Protein AF-V4AXX2-F1 (afdb_monomer_lite)

InterPro domains:
  IPR027901 Cilia and flagella associated protein 90 [PF15074] (4-86)
  IPR027901 Cilia and flagella associated protein 90 [PTHR34444] (4-87)

Radius of gyration: 24.89 Å; chains: 1; bounding box: 43×41×72 Å

Structure (mmCIF, N/CA/C/O backbone):
data_AF-V4AXX2-F1
#
_entry.id   AF-V4AXX2-F1
#
loop_
_atom_site.group_PDB
_atom_site.id
_atom_site.type_symbol
_atom_site.label_atom_id
_atom_site.label_alt_id
_atom_site.label_comp_id
_atom_site.label_asym_id
_atom_site.label_entity_id
_atom_site.label_seq_id
_atom_site.pdbx_PDB_ins_code
_atom_site.Cartn_x
_atom_site.Cartn_y
_atom_site.Cartn_z
_atom_site.occupancy
_atom_site.B_iso_or_equiv
_atom_site.auth_seq_id
_atom_site.auth_comp_id
_atom_site.auth_asym_id
_atom_site.auth_atom_id
_atom_site.pdbx_PDB_model_num
ATOM 1 N N . ARG A 1 1 ? -19.903 16.453 15.018 1.00 34.12 1 ARG A N 1
ATOM 2 C CA . ARG A 1 1 ? -18.816 16.669 16.005 1.00 34.12 1 ARG A CA 1
ATOM 3 C C . ARG A 1 1 ? -17.561 16.941 15.188 1.00 34.12 1 ARG A C 1
ATOM 5 O O . ARG A 1 1 ? -17.169 16.062 14.437 1.00 34.12 1 ARG A O 1
ATOM 12 N N . LEU A 1 2 ? -17.054 18.173 15.189 1.00 36.03 2 LEU A N 1
ATOM 13 C CA . LEU A 1 2 ? -15.898 18.557 14.374 1.00 36.03 2 LEU A CA 1
ATOM 14 C C . LEU A 1 2 ? -14.640 17.945 15.004 1.00 36.03 2 LEU A C 1
ATOM 16 O O . LEU A 1 2 ? -14.393 18.162 16.188 1.00 36.03 2 LEU A O 1
ATOM 20 N N . PHE A 1 3 ? -13.886 17.151 14.244 1.00 50.25 3 PHE A N 1
ATOM 21 C CA . PHE A 1 3 ? -12.569 16.681 14.664 1.00 50.25 3 PHE A CA 1
ATOM 22 C C . PHE A 1 3 ? -11.615 17.870 14.592 1.00 50.25 3 PHE A C 1
ATOM 24 O O . PHE A 1 3 ? -11.208 18.297 13.515 1.00 50.25 3 PHE A O 1
ATOM 31 N N . GLN A 1 4 ? -11.321 18.459 15.744 1.00 49.34 4 GLN A N 1
ATOM 32 C CA . GLN A 1 4 ? -10.340 19.523 15.846 1.00 49.34 4 GLN A CA 1
ATOM 33 C C . GLN A 1 4 ? -8.958 18.879 15.736 1.00 49.34 4 GLN A C 1
ATOM 35 O O . GLN A 1 4 ? -8.452 18.316 16.701 1.00 49.34 4 GLN A O 1
ATOM 40 N N . THR A 1 5 ? -8.368 18.900 14.540 1.00 55.69 5 THR A N 1
ATOM 41 C CA . THR A 1 5 ? -6.971 18.503 14.349 1.00 55.69 5 THR A CA 1
ATOM 42 C C . THR A 1 5 ? -6.104 19.557 15.025 1.00 55.69 5 THR A C 1
ATOM 44 O O . THR A 1 5 ? -5.865 20.632 14.467 1.00 55.69 5 THR A O 1
ATOM 47 N N . THR A 1 6 ? -5.681 19.294 16.258 1.00 61.81 6 THR A N 1
ATOM 48 C CA . THR A 1 6 ? -4.630 20.074 16.903 1.00 61.81 6 THR A CA 1
ATOM 49 C C . THR A 1 6 ? -3.402 19.998 16.000 1.00 61.81 6 THR A C 1
ATOM 51 O O . THR A 1 6 ? -2.960 18.916 15.614 1.00 61.81 6 THR A O 1
ATOM 54 N N . ARG A 1 7 ? -2.888 21.152 15.562 1.00 61.12 7 ARG A N 1
ATOM 55 C CA . ARG A 1 7 ? -1.637 21.194 14.801 1.00 61.12 7 ARG A CA 1
ATOM 56 C C . ARG A 1 7 ? -0.520 20.763 15.745 1.00 61.12 7 ARG A C 1
ATOM 58 O O . ARG A 1 7 ? -0.018 21.588 16.499 1.00 61.12 7 ARG A O 1
ATOM 65 N N . GLN A 1 8 ? -0.190 19.476 15.733 1.00 70.00 8 GLN A N 1
ATOM 66 C CA . GLN A 1 8 ? 0.938 18.936 16.483 1.00 70.00 8 GLN A CA 1
ATOM 67 C C . GLN A 1 8 ? 2.206 19.653 16.031 1.00 70.00 8 GLN A C 1
ATOM 69 O O . GLN A 1 8 ? 2.470 19.765 14.826 1.00 70.00 8 GLN A O 1
ATOM 74 N N . SER A 1 9 ? 2.963 20.181 16.990 1.00 80.19 9 SER A N 1
ATOM 75 C CA . SER A 1 9 ? 4.252 20.774 16.677 1.00 80.19 9 SER A CA 1
ATOM 76 C C . SER A 1 9 ? 5.208 19.678 16.189 1.00 80.19 9 SER A C 1
ATOM 78 O O . SER A 1 9 ? 5.038 18.494 16.488 1.00 80.19 9 SER A O 1
ATOM 80 N N . ILE A 1 10 ? 6.228 20.059 15.413 1.00 79.50 10 ILE A N 1
ATOM 81 C CA . ILE A 1 10 ? 7.272 19.111 14.982 1.00 79.50 10 ILE A CA 1
ATOM 82 C C . ILE A 1 10 ? 7.946 18.481 16.208 1.00 79.50 10 ILE A C 1
ATOM 84 O O . ILE A 1 10 ? 8.313 17.313 16.173 1.00 79.50 10 ILE A O 1
ATOM 88 N N . TYR A 1 11 ? 8.060 19.252 17.292 1.00 83.56 11 TYR A N 1
ATOM 89 C CA . TYR A 1 11 ? 8.609 18.794 18.556 1.00 83.56 11 TYR A CA 1
ATOM 90 C C . TYR A 1 11 ? 7.773 17.658 19.152 1.00 83.56 11 TYR A C 1
ATOM 92 O O . TYR A 1 11 ? 8.306 16.575 19.375 1.00 83.56 11 TYR A O 1
ATOM 100 N N . ASP A 1 12 ? 6.463 17.860 19.312 1.00 81.44 12 ASP A N 1
ATOM 101 C CA . ASP A 1 12 ? 5.576 16.832 19.874 1.00 81.44 12 ASP A CA 1
ATOM 102 C C . ASP A 1 12 ? 5.642 15.547 19.043 1.00 81.44 12 ASP A C 1
ATOM 104 O O . ASP A 1 12 ? 5.786 14.465 19.588 1.00 81.44 12 ASP A O 1
ATOM 108 N N . ARG A 1 13 ? 5.687 15.645 17.708 1.00 72.81 13 ARG A N 1
ATOM 109 C CA . ARG A 1 13 ? 5.813 14.459 16.844 1.00 72.81 13 ARG A CA 1
ATOM 110 C C . ARG A 1 13 ? 7.094 13.649 17.085 1.00 72.81 13 ARG A C 1
ATOM 112 O O . ARG A 1 13 ? 7.080 12.437 16.918 1.00 72.81 13 ARG A O 1
ATOM 119 N N . ILE A 1 14 ? 8.205 14.310 17.402 1.00 76.31 14 ILE A N 1
ATOM 120 C CA . ILE A 1 14 ? 9.500 13.642 17.596 1.00 76.31 14 ILE A CA 1
ATOM 121 C C . ILE A 1 14 ? 9.598 13.030 18.998 1.00 76.31 14 ILE A C 1
ATOM 123 O O . ILE A 1 14 ? 10.252 12.005 19.170 1.00 76.31 14 ILE A O 1
ATOM 127 N N . PHE A 1 15 ? 8.977 13.658 19.999 1.00 78.31 15 PHE A N 1
ATOM 128 C CA . PHE A 1 15 ? 9.174 13.308 21.408 1.00 78.31 15 PHE A CA 1
ATOM 129 C C . PHE A 1 15 ? 7.982 12.600 22.069 1.00 78.31 15 PHE A C 1
ATOM 131 O O . PHE A 1 15 ? 8.163 12.032 23.146 1.00 78.31 15 PHE A O 1
ATOM 138 N N . ASP A 1 16 ? 6.810 12.591 21.431 1.00 74.25 16 ASP A N 1
ATOM 139 C CA . ASP A 1 16 ? 5.582 11.929 21.901 1.00 74.25 16 ASP A CA 1
ATOM 140 C C . ASP A 1 16 ? 5.415 10.509 21.324 1.00 74.25 16 ASP A C 1
ATOM 142 O O . ASP A 1 16 ? 4.324 9.949 21.303 1.00 74.25 16 ASP A O 1
ATOM 146 N N . SER A 1 17 ? 6.501 9.907 20.825 1.00 69.44 17 SER A N 1
ATOM 147 C CA . SER A 1 17 ? 6.497 8.509 20.385 1.00 69.44 17 SER A CA 1
ATOM 148 C C . SER A 1 17 ? 6.380 7.568 21.588 1.00 69.44 17 SER A C 1
ATOM 150 O O . SER A 1 17 ? 7.151 7.692 22.552 1.00 69.44 17 SER A O 1
ATOM 152 N N . ASP A 1 18 ? 5.483 6.585 21.507 1.00 68.75 18 ASP A N 1
ATOM 153 C CA . ASP A 1 18 ? 5.300 5.579 22.553 1.00 68.75 18 ASP A CA 1
ATOM 154 C C . ASP A 1 18 ? 6.599 4.793 22.795 1.00 68.75 18 ASP A C 1
ATOM 156 O O . ASP A 1 18 ? 7.125 4.098 21.930 1.00 68.75 18 ASP A O 1
ATOM 160 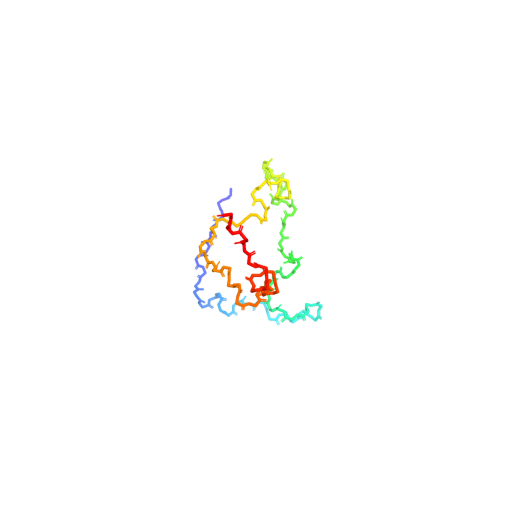N N . LYS A 1 19 ? 7.127 4.874 24.022 1.00 61.25 19 LYS A N 1
ATOM 161 C CA . LYS A 1 19 ? 8.424 4.284 24.419 1.00 61.25 19 LYS A CA 1
ATOM 162 C C . LYS A 1 19 ? 8.360 2.774 24.703 1.00 61.25 19 LYS A C 1
ATOM 164 O O . LYS A 1 19 ? 9.265 2.220 25.327 1.00 61.25 19 LYS A O 1
ATOM 169 N N . GLY A 1 20 ? 7.267 2.111 24.329 1.00 65.00 20 GLY A N 1
ATOM 170 C CA . GLY A 1 20 ? 7.001 0.713 24.661 1.00 65.00 20 GLY A CA 1
ATOM 171 C C . GLY A 1 20 ? 7.648 -0.252 23.671 1.00 65.00 20 GLY A C 1
ATOM 172 O O . GLY A 1 20 ? 7.208 -0.362 22.532 1.00 65.00 20 GLY A O 1
ATOM 173 N N . PHE A 1 21 ? 8.659 -1.007 24.106 1.00 65.31 21 PHE A N 1
ATOM 174 C CA . PHE A 1 21 ? 9.240 -2.080 23.295 1.00 65.31 21 PHE A CA 1
ATOM 175 C C . PHE A 1 21 ? 8.258 -3.253 23.151 1.00 65.31 21 PHE A C 1
ATOM 177 O O . PHE A 1 21 ? 7.856 -3.862 24.145 1.00 65.31 21 PHE A O 1
ATOM 184 N N . ASN A 1 22 ? 7.905 -3.613 21.913 1.00 70.38 22 ASN A N 1
ATOM 185 C CA . ASN A 1 22 ? 7.088 -4.789 21.625 1.00 70.38 22 ASN A CA 1
ATOM 186 C C . ASN A 1 22 ? 7.954 -5.943 21.101 1.00 70.38 22 ASN A C 1
ATOM 188 O O . ASN A 1 22 ? 8.233 -6.043 19.909 1.00 70.38 22 ASN A O 1
ATOM 192 N N . GLN A 1 23 ? 8.313 -6.862 21.999 1.00 71.62 23 GLN A N 1
ATOM 193 C CA . GLN A 1 23 ? 9.146 -8.037 21.707 1.00 71.62 23 GLN A CA 1
ATOM 194 C C . GLN A 1 23 ? 8.552 -9.025 20.683 1.00 71.62 23 GLN A C 1
ATOM 196 O O . GLN A 1 23 ? 9.246 -9.931 20.230 1.00 71.62 23 GLN A O 1
ATOM 201 N N . ILE A 1 24 ? 7.264 -8.896 20.342 1.00 71.44 24 ILE A N 1
ATOM 202 C CA . ILE A 1 24 ? 6.582 -9.752 19.357 1.00 71.44 24 ILE A CA 1
ATOM 203 C C . ILE A 1 24 ? 6.827 -9.236 17.925 1.00 71.44 24 ILE A C 1
ATOM 205 O O . ILE A 1 24 ? 6.662 -9.982 16.952 1.00 71.44 24 ILE A O 1
ATOM 209 N N . LEU A 1 25 ? 7.224 -7.967 17.764 1.00 69.00 25 LEU A N 1
ATOM 210 C CA . LEU A 1 25 ? 7.519 -7.393 16.455 1.00 69.00 25 LEU A CA 1
ATOM 211 C C . LEU A 1 25 ? 8.895 -7.849 15.953 1.00 69.00 25 LEU A C 1
ATOM 213 O O . LEU A 1 25 ? 9.894 -7.788 16.660 1.00 69.00 25 LEU A O 1
ATOM 217 N N . HIS A 1 26 ? 8.945 -8.312 14.703 1.00 67.62 26 HIS A N 1
ATOM 218 C CA . HIS A 1 26 ? 10.081 -9.094 14.215 1.00 67.62 26 HIS A CA 1
ATOM 219 C C . HIS A 1 26 ? 11.318 -8.277 13.797 1.00 67.62 26 HIS A C 1
ATOM 221 O O . HIS A 1 26 ? 12.362 -8.900 13.660 1.00 67.62 26 HIS A O 1
ATOM 227 N N . ARG A 1 27 ? 11.260 -6.948 13.587 1.00 58.69 27 ARG A N 1
ATOM 228 C CA . ARG A 1 27 ? 12.464 -6.088 13.395 1.00 58.69 27 ARG A CA 1
ATOM 229 C C . ARG A 1 27 ? 12.216 -4.625 13.025 1.00 58.69 27 ARG A C 1
ATOM 231 O O . ARG A 1 27 ? 13.169 -3.860 13.037 1.00 58.69 27 ARG A O 1
ATOM 238 N N . ASP A 1 28 ? 10.994 -4.253 12.668 1.00 56.38 28 ASP A N 1
ATOM 239 C CA . ASP A 1 28 ? 10.703 -2.896 12.208 1.00 56.38 28 ASP A CA 1
ATOM 240 C C . ASP A 1 28 ? 10.052 -2.086 13.326 1.00 56.38 28 ASP A C 1
ATOM 242 O O . ASP A 1 28 ? 9.001 -2.481 13.810 1.00 56.38 28 ASP A O 1
ATOM 246 N N . ASP A 1 29 ? 10.581 -0.906 13.647 1.00 55.53 29 ASP A N 1
ATOM 247 C CA . ASP A 1 29 ? 9.951 0.081 14.545 1.00 55.53 29 ASP A CA 1
ATOM 248 C C . ASP A 1 29 ? 8.677 0.715 13.939 1.00 55.53 29 ASP A C 1
ATOM 250 O O . ASP A 1 29 ? 8.278 1.827 14.277 1.00 55.53 29 ASP A O 1
ATOM 254 N N . ARG A 1 30 ? 8.023 0.038 12.985 1.00 63.81 30 ARG A N 1
ATOM 255 C CA . ARG A 1 30 ? 6.761 0.511 12.417 1.00 63.81 30 ARG A CA 1
ATOM 256 C C . ARG A 1 30 ? 5.675 0.316 13.462 1.00 63.81 30 ARG A C 1
ATOM 258 O O . ARG A 1 30 ? 5.230 -0.810 13.684 1.00 63.81 30 ARG A O 1
ATOM 265 N N . GLU A 1 31 ? 5.205 1.433 14.006 1.00 66.75 31 GLU A N 1
ATOM 266 C CA . GLU A 1 31 ? 4.106 1.541 14.977 1.00 66.75 31 GLU A CA 1
ATOM 267 C C . GLU A 1 31 ? 2.869 0.693 14.604 1.00 66.75 31 GLU A C 1
ATOM 269 O O . GLU A 1 31 ? 2.154 0.215 15.481 1.00 66.75 31 GLU A O 1
ATOM 274 N N . HIS A 1 32 ? 2.653 0.421 13.310 1.00 73.12 32 HIS A N 1
ATOM 275 C CA . HIS A 1 32 ? 1.504 -0.330 12.789 1.00 73.12 32 HIS A CA 1
ATOM 276 C C . HIS A 1 32 ? 1.850 -1.636 12.057 1.00 73.12 32 HIS A C 1
ATOM 278 O O . HIS A 1 32 ? 1.136 -2.047 11.134 1.00 73.12 32 HIS A O 1
ATOM 284 N N . ALA A 1 33 ? 2.946 -2.318 12.406 1.00 73.81 33 ALA A N 1
ATOM 285 C CA . ALA A 1 33 ? 3.243 -3.610 11.784 1.00 73.81 33 ALA A CA 1
ATOM 286 C C . ALA A 1 33 ? 2.074 -4.600 11.963 1.00 73.81 33 ALA A C 1
ATOM 288 O O . ALA A 1 33 ? 1.443 -4.658 13.017 1.00 73.81 33 ALA A O 1
ATOM 289 N N . LYS A 1 34 ? 1.772 -5.383 10.916 1.00 73.00 34 LYS A N 1
ATOM 290 C CA . LYS A 1 34 ? 0.602 -6.287 10.861 1.00 73.00 34 LYS A CA 1
ATOM 291 C C . LYS A 1 34 ? -0.738 -5.586 11.138 1.00 73.00 34 LYS A C 1
ATOM 293 O O . LYS A 1 34 ? -1.662 -6.216 11.648 1.00 73.00 34 LYS A O 1
ATOM 298 N N . SER A 1 35 ? -0.835 -4.298 10.811 1.00 75.25 35 SER A N 1
ATOM 299 C CA . SER A 1 35 ? -2.038 -3.487 11.020 1.00 75.25 35 SER A CA 1
ATOM 300 C C . SER A 1 35 ? -2.429 -3.308 12.489 1.00 75.25 35 SER A C 1
ATOM 302 O O . SER A 1 35 ? -3.583 -3.012 12.796 1.00 75.25 35 SER A O 1
ATOM 304 N N . LEU A 1 36 ? -1.481 -3.482 13.413 1.00 75.69 36 LEU A N 1
ATOM 305 C CA . LEU A 1 36 ? -1.714 -3.242 14.834 1.00 75.69 36 LEU A CA 1
ATOM 306 C C . LEU A 1 36 ? -2.056 -1.765 15.074 1.00 75.69 36 LEU A C 1
ATOM 308 O O . LEU A 1 36 ? -1.393 -0.866 14.563 1.00 75.69 36 LEU A O 1
ATOM 312 N N . GLY A 1 37 ? -3.126 -1.520 15.831 1.00 78.25 37 GLY A N 1
ATOM 313 C CA . GLY A 1 37 ? -3.629 -0.169 16.099 1.00 78.25 37 GLY A CA 1
ATOM 314 C C . GLY A 1 37 ? -4.415 0.473 14.948 1.00 78.25 37 GLY A C 1
ATOM 315 O O . GLY A 1 37 ? -4.972 1.549 15.140 1.00 78.25 37 GLY A O 1
ATOM 316 N N . LEU A 1 38 ? -4.523 -0.179 13.783 1.00 80.94 38 LEU A N 1
ATOM 317 C CA . LEU A 1 38 ? -5.335 0.299 12.6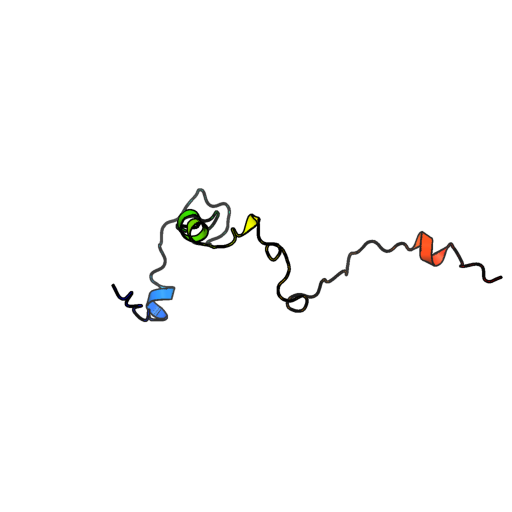63 1.00 80.94 38 LEU A CA 1
ATOM 318 C C . LEU A 1 38 ? -6.707 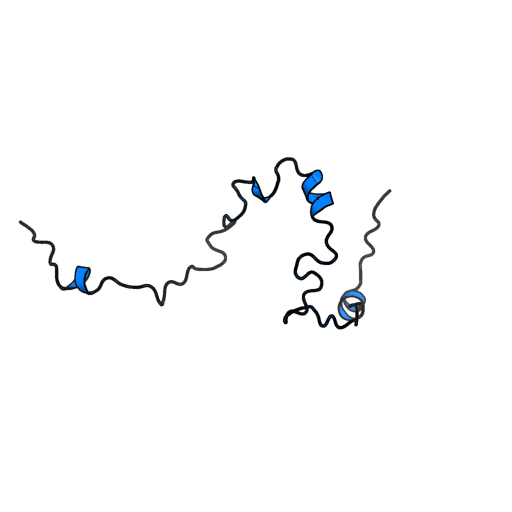-0.385 12.658 1.00 80.94 38 LEU A C 1
ATOM 320 O O . LEU A 1 38 ? -6.809 -1.605 12.781 1.00 80.94 38 LEU A O 1
ATOM 324 N N . ASN A 1 39 ? -7.778 0.385 12.456 1.00 88.06 39 ASN A N 1
ATOM 325 C CA . ASN A 1 39 ? -9.145 -0.140 12.382 1.00 88.06 39 ASN A CA 1
ATOM 326 C C . ASN A 1 39 ? -9.584 -0.382 10.931 1.00 88.06 39 ASN A C 1
ATOM 328 O O . ASN A 1 39 ? -10.606 0.119 10.458 1.00 88.06 39 ASN A O 1
ATOM 332 N N . ILE A 1 40 ? -8.787 -1.185 10.227 1.00 83.31 40 ILE A N 1
ATOM 333 C CA . ILE A 1 40 ? -8.960 -1.449 8.794 1.00 83.31 40 ILE A CA 1
ATOM 334 C C . ILE A 1 40 ? -10.341 -2.046 8.505 1.00 83.31 40 ILE A C 1
ATOM 336 O O . ILE A 1 40 ? -10.982 -1.673 7.530 1.00 83.31 40 ILE A O 1
ATOM 340 N N . HIS A 1 41 ? -10.845 -2.930 9.372 1.00 85.38 41 HIS A N 1
ATOM 341 C CA . HIS A 1 41 ? -12.154 -3.552 9.170 1.00 85.38 41 HIS A CA 1
ATOM 342 C C . HIS A 1 41 ? -13.293 -2.524 9.130 1.00 85.38 41 HIS A C 1
ATOM 344 O O . HIS A 1 41 ? -14.158 -2.593 8.256 1.00 85.38 41 HIS A O 1
ATOM 350 N N . GLN A 1 42 ? -13.306 -1.568 10.066 1.00 88.06 42 GLN A N 1
ATOM 351 C CA . GLN A 1 42 ? -14.335 -0.533 10.082 1.00 88.06 42 GLN A CA 1
ATOM 352 C C . GLN A 1 42 ? -14.205 0.392 8.871 1.00 88.06 42 GLN A C 1
ATOM 354 O O . GLN A 1 42 ? -15.221 0.748 8.286 1.00 88.06 42 GLN A O 1
ATOM 359 N N . GLU A 1 43 ? -12.983 0.743 8.474 1.00 85.94 43 GLU A N 1
ATOM 360 C CA . GLU A 1 43 ? -12.727 1.561 7.285 1.00 85.94 43 GLU A CA 1
ATOM 361 C C . GLU A 1 43 ? -13.196 0.867 5.997 1.00 85.94 43 GLU A C 1
ATOM 363 O O . GLU A 1 43 ? -13.914 1.465 5.193 1.00 85.94 43 GLU A O 1
ATOM 368 N N . GLU A 1 44 ? -12.866 -0.414 5.816 1.00 86.88 4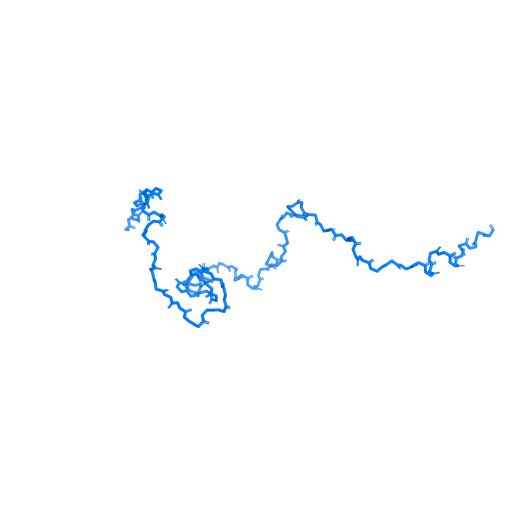4 GLU A N 1
ATOM 369 C CA . GLU A 1 44 ? -13.250 -1.180 4.628 1.00 86.88 44 GLU A CA 1
ATOM 370 C C . GLU A 1 44 ? -14.755 -1.451 4.550 1.00 86.88 44 GLU A C 1
ATOM 372 O O . GLU A 1 44 ? -15.303 -1.483 3.450 1.00 86.88 44 GLU A O 1
ATOM 377 N N . LYS A 1 45 ? -15.450 -1.575 5.689 1.00 87.62 45 LYS A N 1
ATOM 378 C CA . LYS A 1 45 ? -16.906 -1.797 5.736 1.00 87.62 45 LYS A CA 1
ATOM 379 C C . LYS A 1 45 ? -17.711 -0.690 5.047 1.00 87.62 45 LYS A C 1
ATOM 381 O O . LYS A 1 45 ? -18.780 -0.966 4.508 1.00 87.62 45 LYS A O 1
ATOM 386 N N . TYR A 1 46 ? -17.232 0.553 5.086 1.00 87.56 46 TYR A N 1
ATOM 387 C CA . TYR A 1 46 ? -17.911 1.694 4.459 1.00 87.56 46 TYR A CA 1
ATOM 388 C C . TYR A 1 46 ? -17.446 1.962 3.025 1.00 87.56 46 TYR A C 1
ATOM 390 O O . TYR A 1 46 ? -18.001 2.829 2.347 1.00 87.56 46 TYR A O 1
ATOM 398 N N . LYS A 1 47 ? -16.430 1.240 2.549 1.00 85.12 47 LYS A N 1
ATOM 399 C CA . LYS A 1 47 ? -15.905 1.402 1.199 1.00 85.12 47 LYS A CA 1
ATOM 400 C C . LYS A 1 47 ? -16.873 0.767 0.197 1.00 85.12 47 LYS A C 1
ATOM 402 O O . LYS A 1 47 ? -17.282 -0.376 0.359 1.00 85.12 47 LYS A O 1
ATOM 407 N N . ILE A 1 48 ? -17.216 1.504 -0.862 1.00 89.69 48 ILE A N 1
ATOM 408 C CA . ILE A 1 48 ? -18.142 1.036 -1.913 1.00 89.69 48 ILE A CA 1
ATOM 409 C C . ILE A 1 48 ? -17.583 -0.205 -2.625 1.00 89.69 48 ILE A C 1
ATOM 411 O O . ILE A 1 48 ? -18.324 -1.131 -2.939 1.00 89.69 48 ILE A O 1
ATOM 415 N N . VAL A 1 49 ? -16.268 -0.223 -2.859 1.00 86.44 49 VAL A N 1
ATOM 416 C CA . VAL A 1 49 ? -15.548 -1.353 -3.453 1.00 86.44 49 VAL A CA 1
ATOM 417 C C . VAL A 1 49 ? -14.470 -1.806 -2.468 1.00 86.44 49 VAL A C 1
ATOM 419 O O . VAL A 1 49 ? -13.526 -1.045 -2.227 1.00 86.44 49 VAL A O 1
ATOM 422 N N . PRO A 1 50 ? -14.576 -3.016 -1.891 1.00 84.88 50 PRO A N 1
ATOM 423 C CA . PRO A 1 50 ? -13.537 -3.571 -1.030 1.00 84.88 50 PRO A CA 1
ATOM 424 C C . PRO A 1 50 ? -12.168 -3.551 -1.718 1.00 84.88 50 PRO A C 1
ATOM 426 O O . PRO A 1 50 ? -12.068 -3.762 -2.929 1.00 84.88 50 PRO A O 1
ATOM 429 N N . SER A 1 51 ? -11.098 -3.310 -0.956 1.00 82.44 51 SER A N 1
ATOM 430 C CA . SER A 1 51 ? -9.753 -3.157 -1.526 1.00 82.44 51 SER A CA 1
ATOM 431 C C . SER A 1 51 ? -9.319 -4.414 -2.279 1.00 82.44 51 SER A C 1
ATOM 433 O O . SER A 1 51 ? -8.864 -4.306 -3.408 1.00 82.44 51 SER A O 1
ATOM 435 N N . LEU A 1 52 ? -9.564 -5.603 -1.717 1.00 78.88 52 LEU A N 1
ATOM 436 C CA . LEU A 1 52 ? -9.230 -6.884 -2.355 1.00 78.88 52 LEU A CA 1
ATOM 437 C C . LEU A 1 52 ? -10.047 -7.194 -3.620 1.00 78.88 52 LEU A C 1
ATOM 439 O O . LEU A 1 52 ? -9.584 -7.957 -4.459 1.00 78.88 52 LEU A O 1
ATOM 443 N N . SER A 1 53 ? -11.248 -6.628 -3.767 1.00 82.00 53 SER A N 1
ATOM 444 C CA . SER A 1 53 ? -12.055 -6.784 -4.987 1.00 82.00 53 SER A CA 1
ATOM 445 C C . SER A 1 53 ? -11.784 -5.701 -6.031 1.00 82.00 53 SER A C 1
ATOM 447 O O . SER A 1 53 ? -12.344 -5.757 -7.123 1.00 82.00 53 SER A O 1
ATOM 449 N N . SER A 1 54 ? -10.979 -4.689 -5.700 1.00 85.25 54 SER A N 1
ATOM 450 C CA . SER A 1 54 ? -10.647 -3.627 -6.642 1.00 85.25 54 SER A CA 1
ATOM 451 C C . SER A 1 54 ? -9.674 -4.136 -7.699 1.00 85.25 54 SER A C 1
ATOM 453 O O . SER A 1 54 ? -8.613 -4.663 -7.375 1.00 85.25 54 SER A O 1
ATOM 455 N N . THR A 1 55 ? -9.993 -3.894 -8.969 1.00 81.69 55 THR A N 1
ATOM 456 C CA . THR A 1 55 ? -9.075 -4.132 -10.091 1.00 81.69 55 THR A CA 1
ATOM 457 C C . THR A 1 55 ? -7.863 -3.208 -10.056 1.00 81.69 55 THR A C 1
ATOM 459 O O . THR A 1 55 ? -6.888 -3.482 -10.725 1.00 81.69 55 THR A O 1
ATOM 462 N N . GLU A 1 56 ? -7.883 -2.120 -9.290 1.00 80.69 56 GLU A N 1
ATOM 463 C CA . GLU A 1 56 ? -6.702 -1.264 -9.114 1.00 80.69 56 GLU A CA 1
ATOM 464 C C . GLU A 1 56 ? -5.756 -1.811 -8.039 1.00 80.69 56 GLU A C 1
ATOM 466 O O . GLU A 1 56 ? -4.571 -1.474 -8.006 1.00 80.69 56 GLU A O 1
ATOM 471 N N . TYR A 1 57 ? -6.252 -2.662 -7.137 1.00 82.31 57 TYR A N 1
ATOM 472 C CA . TYR A 1 57 ? -5.449 -3.163 -6.032 1.00 82.31 57 TYR A CA 1
ATOM 473 C C . TYR A 1 57 ? -4.344 -4.094 -6.534 1.00 82.31 57 TYR A C 1
ATOM 475 O O . TYR A 1 57 ? -4.578 -5.015 -7.310 1.00 82.31 57 TYR A O 1
ATOM 483 N N . GLY A 1 58 ? -3.113 -3.831 -6.097 1.00 75.44 58 GLY A N 1
ATOM 484 C CA . GLY A 1 58 ? -1.921 -4.532 -6.580 1.00 75.44 58 GLY A CA 1
ATOM 485 C C . GLY A 1 58 ? -1.375 -4.008 -7.914 1.00 75.44 58 GLY A C 1
ATOM 486 O O . GLY A 1 58 ? -0.281 -4.411 -8.313 1.00 75.44 58 GLY A O 1
ATOM 487 N N . HIS A 1 59 ? -2.067 -3.076 -8.578 1.00 79.69 59 HIS A N 1
ATOM 488 C CA . HIS A 1 59 ? -1.551 -2.406 -9.768 1.00 79.69 59 HIS A CA 1
ATOM 489 C C . HIS A 1 59 ? -0.702 -1.190 -9.381 1.00 79.69 59 HIS A C 1
ATOM 491 O O . HIS A 1 59 ? -1.008 -0.447 -8.449 1.00 79.69 59 HIS A O 1
ATOM 497 N N . ARG A 1 60 ? 0.409 -0.982 -10.099 1.00 71.31 60 ARG A N 1
ATOM 498 C CA . ARG A 1 60 ? 1.237 0.219 -9.927 1.00 71.31 60 ARG A CA 1
ATOM 499 C C . ARG A 1 60 ? 0.470 1.432 -10.448 1.00 71.31 60 ARG A C 1
ATOM 501 O O . ARG A 1 60 ? 0.104 1.450 -11.618 1.00 71.31 60 ARG A O 1
ATOM 508 N N . LEU A 1 61 ? 0.295 2.437 -9.590 1.00 72.81 61 LEU A N 1
ATOM 509 C CA . LEU A 1 61 ? -0.342 3.713 -9.940 1.00 72.81 61 LEU A CA 1
ATOM 510 C C . LEU A 1 61 ? 0.497 4.524 -10.937 1.00 72.81 61 LEU A C 1
ATOM 512 O O . LEU A 1 61 ? -0.056 5.174 -11.815 1.00 72.81 61 LEU A O 1
ATOM 516 N N . ASP A 1 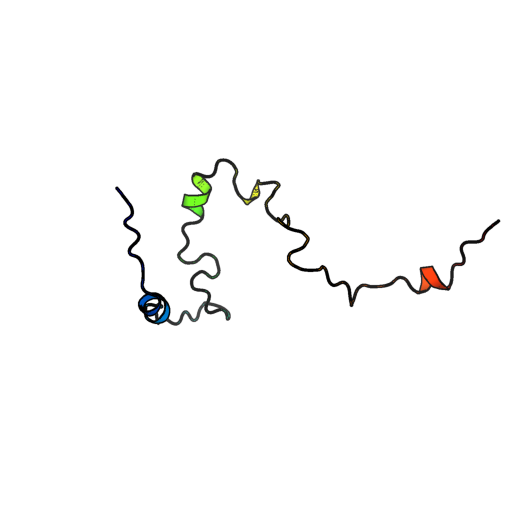62 ? 1.825 4.446 -10.824 1.00 76.75 62 ASP A N 1
ATOM 517 C CA . ASP A 1 62 ? 2.756 5.079 -11.754 1.00 76.75 62 ASP A CA 1
ATOM 518 C C . ASP A 1 62 ? 3.901 4.103 -12.093 1.00 76.75 62 ASP A C 1
ATOM 520 O O . ASP A 1 62 ? 4.668 3.707 -11.203 1.00 76.75 62 ASP A O 1
ATOM 524 N N . PRO A 1 63 ? 4.029 3.661 -13.357 1.00 66.50 63 PRO A N 1
ATOM 525 C CA . PRO A 1 63 ? 5.129 2.803 -13.782 1.00 66.50 63 PRO A CA 1
ATOM 526 C C . PRO A 1 63 ? 6.504 3.499 -13.741 1.00 66.50 63 PRO A C 1
ATOM 528 O O . PRO A 1 63 ? 7.513 2.808 -13.875 1.00 66.50 63 PRO A O 1
ATOM 531 N N . GLY A 1 64 ? 6.567 4.825 -13.556 1.00 69.38 64 GLY A N 1
ATOM 532 C CA . GLY A 1 64 ? 7.794 5.626 -13.581 1.00 69.38 64 GLY A CA 1
ATOM 533 C C . GLY A 1 64 ? 8.468 5.892 -12.229 1.00 69.38 6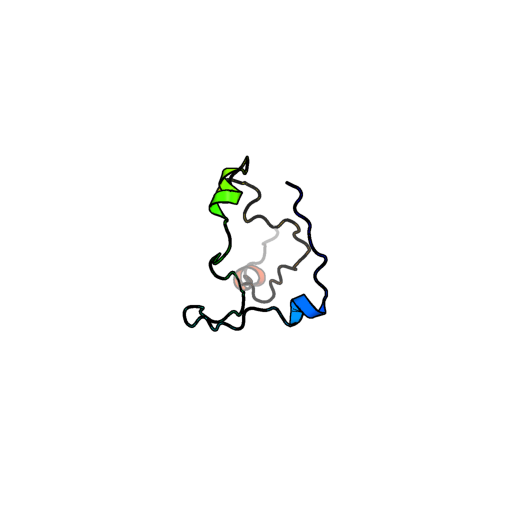4 GLY A C 1
ATOM 534 O O . GLY A 1 64 ? 9.633 6.288 -12.225 1.00 69.38 64 GLY A O 1
ATOM 535 N N . ILE A 1 65 ? 7.794 5.659 -11.094 1.00 70.19 65 ILE A N 1
ATOM 536 C CA . ILE A 1 65 ? 8.336 5.965 -9.748 1.00 70.19 65 ILE A CA 1
ATOM 537 C C . ILE A 1 65 ? 9.590 5.141 -9.422 1.00 70.19 65 ILE A C 1
ATOM 539 O O . ILE A 1 65 ? 10.506 5.623 -8.762 1.00 70.19 65 ILE A O 1
ATOM 543 N N . GLU A 1 66 ? 9.654 3.902 -9.902 1.00 67.19 66 GLU A N 1
ATOM 544 C CA . GLU A 1 66 ? 10.809 3.031 -9.717 1.00 67.19 66 GLU A CA 1
ATOM 545 C C . GLU A 1 66 ? 11.069 2.293 -11.029 1.00 67.19 66 GLU A C 1
ATOM 547 O O . GLU A 1 66 ? 10.209 1.569 -11.543 1.00 67.19 66 GLU A O 1
ATOM 552 N N . LYS A 1 67 ? 12.266 2.484 -11.592 1.00 70.25 67 LYS A N 1
ATOM 553 C CA . LYS A 1 67 ? 12.679 1.760 -12.793 1.00 70.25 67 LYS A CA 1
ATOM 554 C C . LYS A 1 67 ? 12.752 0.273 -12.460 1.00 70.25 67 LYS A C 1
ATOM 556 O O . LYS A 1 67 ? 13.409 -0.119 -11.500 1.00 70.25 67 LYS A O 1
ATOM 561 N N . ARG A 1 68 ? 12.113 -0.564 -13.284 1.00 68.81 68 ARG A N 1
ATOM 562 C CA . ARG A 1 68 ? 12.317 -2.020 -13.269 1.00 68.81 68 ARG A CA 1
ATOM 563 C C . ARG A 1 68 ? 13.733 -2.324 -13.738 1.00 68.81 68 ARG A C 1
ATOM 565 O O . ARG A 1 68 ? 13.953 -2.621 -14.912 1.00 68.81 68 ARG A O 1
ATOM 572 N N . ASP A 1 69 ? 14.693 -2.203 -12.833 1.00 71.81 69 ASP A N 1
ATOM 573 C CA . ASP A 1 69 ? 16.078 -2.447 -13.178 1.00 71.81 69 ASP A CA 1
ATOM 574 C C . ASP A 1 69 ? 16.290 -3.953 -13.346 1.00 71.81 69 ASP A C 1
ATOM 576 O O . ASP A 1 69 ? 16.170 -4.748 -12.416 1.00 71.81 69 ASP A O 1
ATOM 580 N N . SER A 1 70 ? 16.512 -4.353 -14.593 1.00 71.75 70 SER A N 1
ATOM 581 C CA . SER A 1 70 ? 16.571 -5.752 -15.027 1.00 71.75 70 SER A CA 1
ATOM 582 C C . SER A 1 70 ? 18.017 -6.225 -15.178 1.00 71.75 70 SER A C 1
ATOM 584 O O . SER A 1 70 ? 18.306 -7.098 -15.992 1.00 71.75 70 SER A O 1
ATOM 586 N N . GLN A 1 71 ? 18.932 -5.642 -14.398 1.00 79.69 71 GLN A N 1
ATOM 587 C CA . GLN A 1 71 ? 20.383 -5.821 -14.548 1.00 79.69 71 GLN A CA 1
ATOM 588 C C . GLN A 1 71 ? 20.837 -7.280 -14.419 1.00 79.69 71 GLN A C 1
ATOM 590 O O . GLN A 1 71 ? 21.880 -7.653 -14.941 1.00 79.69 71 GLN A O 1
ATOM 595 N N . HIS A 1 72 ? 20.038 -8.120 -13.756 1.00 82.62 72 HIS A N 1
ATOM 596 C CA . HIS A 1 72 ? 20.349 -9.529 -13.503 1.00 82.62 72 HIS A CA 1
ATOM 597 C C . HIS A 1 72 ? 19.346 -10.498 -14.157 1.00 82.62 72 HIS A C 1
ATOM 599 O O . HIS A 1 72 ? 19.142 -11.611 -13.670 1.00 82.62 72 HIS A O 1
ATOM 605 N N . VAL A 1 73 ? 18.672 -10.094 -15.240 1.00 83.06 73 VAL A N 1
ATOM 606 C CA . VAL A 1 73 ? 17.738 -10.982 -15.955 1.00 83.06 73 VAL A CA 1
ATOM 607 C C . VAL A 1 73 ? 18.493 -12.042 -16.764 1.00 83.06 73 VAL A C 1
ATOM 609 O O . VAL A 1 73 ? 19.576 -11.806 -17.294 1.00 83.06 73 VAL A O 1
ATOM 612 N N . ARG A 1 74 ? 17.910 -13.242 -16.869 1.00 86.06 74 ARG A N 1
ATOM 613 C CA . ARG A 1 74 ? 18.450 -14.328 -17.698 1.00 86.06 74 ARG A CA 1
ATOM 614 C C . ARG A 1 74 ? 18.349 -13.954 -19.177 1.00 86.06 74 ARG A C 1
ATOM 616 O O . ARG A 1 74 ? 17.247 -13.809 -19.700 1.00 86.06 74 ARG A O 1
ATOM 623 N N . VAL A 1 75 ? 19.491 -13.849 -19.849 1.00 85.50 75 VAL A N 1
ATOM 624 C CA . VAL A 1 75 ? 19.579 -13.597 -21.293 1.00 85.50 75 VAL A CA 1
ATOM 625 C C . VAL A 1 75 ? 19.807 -14.920 -22.027 1.00 85.50 75 VAL A C 1
ATOM 627 O O . VAL A 1 75 ? 20.654 -15.724 -21.639 1.00 85.50 75 VAL A O 1
ATOM 630 N N . GLY A 1 76 ? 19.035 -15.163 -23.087 1.00 84.00 76 GLY A N 1
ATOM 631 C CA . GLY A 1 76 ? 19.093 -16.384 -23.895 1.00 84.00 76 GLY A CA 1
ATOM 632 C C . GLY A 1 76 ? 20.259 -16.419 -24.886 1.00 84.00 76 GLY A C 1
ATOM 633 O O . GLY A 1 76 ? 20.013 -16.588 -26.077 1.00 84.00 76 GLY A O 1
ATOM 634 N N . TYR A 1 77 ? 21.505 -16.290 -24.410 1.00 83.25 77 TYR A N 1
ATOM 635 C CA . TYR A 1 77 ? 22.717 -16.211 -25.248 1.00 83.25 77 TYR A CA 1
ATOM 636 C C . TYR A 1 77 ? 22.807 -17.326 -26.297 1.00 83.25 77 TYR A C 1
ATOM 638 O O . TYR A 1 77 ? 23.076 -17.072 -27.466 1.00 83.25 77 TYR A O 1
ATOM 646 N N . VAL A 1 78 ? 22.498 -18.564 -25.897 1.00 83.94 78 VAL A N 1
ATOM 647 C CA . VAL A 1 78 ? 22.540 -19.736 -26.787 1.00 83.94 78 VAL A CA 1
ATOM 648 C C . VAL A 1 78 ? 21.610 -19.551 -27.988 1.00 83.94 78 VAL A C 1
ATOM 650 O O . VAL A 1 78 ? 21.958 -19.865 -29.123 1.00 83.94 78 VAL A O 1
ATOM 653 N N . GLN A 1 79 ? 20.413 -19.029 -27.737 1.00 81.00 79 GLN A N 1
ATOM 654 C CA . GLN A 1 79 ? 19.397 -18.858 -28.762 1.00 81.00 79 GLN A CA 1
ATOM 655 C C . GLN A 1 79 ? 19.726 -17.685 -29.694 1.00 81.00 79 GLN A C 1
ATOM 657 O O . GLN A 1 79 ? 19.433 -17.764 -30.884 1.00 81.00 79 GLN A O 1
ATOM 662 N N . SER A 1 80 ? 20.346 -16.623 -29.166 1.00 80.06 80 SER A N 1
ATOM 663 C CA . SER A 1 80 ? 20.721 -15.434 -29.935 1.00 80.06 80 SER A CA 1
ATOM 664 C C . SER A 1 80 ? 22.004 -15.595 -30.748 1.00 80.06 80 SER A C 1
ATOM 666 O O . SER A 1 80 ? 22.087 -15.046 -31.841 1.00 80.06 80 SER A O 1
ATOM 668 N N . GLU A 1 81 ? 23.008 -16.307 -30.229 1.00 81.19 81 GLU A N 1
ATOM 669 C CA . GLU A 1 81 ? 24.331 -16.391 -30.864 1.00 81.19 81 GLU A CA 1
ATOM 670 C C . GLU A 1 81 ? 24.476 -17.599 -31.790 1.00 81.19 81 GLU A C 1
ATOM 672 O O . GLU A 1 81 ? 25.027 -17.470 -32.884 1.00 81.19 81 GLU A O 1
ATOM 677 N N . PHE A 1 82 ? 23.980 -18.775 -31.387 1.00 83.94 82 PHE A N 1
ATOM 678 C CA . PHE A 1 82 ? 24.215 -19.999 -32.159 1.00 83.94 82 PHE A CA 1
ATOM 679 C C . PHE A 1 82 ? 23.241 -20.178 -33.322 1.00 83.94 82 PHE A C 1
ATOM 681 O O . PHE A 1 82 ? 23.628 -20.684 -34.376 1.00 83.94 82 PHE A O 1
ATOM 688 N N . TYR A 1 83 ? 21.988 -19.751 -33.172 1.00 81.62 83 TYR A N 1
ATOM 689 C CA . TYR A 1 83 ? 20.988 -19.900 -34.225 1.00 81.62 83 TYR A CA 1
ATOM 690 C C . TYR A 1 83 ? 20.942 -18.640 -35.086 1.00 81.62 83 TYR A C 1
ATOM 692 O O . TYR A 1 83 ? 20.279 -17.656 -34.762 1.00 81.62 83 TYR A O 1
ATOM 700 N N . ARG A 1 84 ? 21.634 -18.672 -36.229 1.00 75.50 84 ARG A N 1
ATOM 701 C CA . ARG A 1 84 ? 21.462 -17.641 -37.257 1.00 75.50 84 ARG A CA 1
ATOM 702 C C . ARG A 1 84 ? 20.054 -17.762 -37.836 1.00 75.50 84 ARG A C 1
ATOM 704 O O . ARG A 1 84 ? 19.612 -18.852 -38.192 1.00 75.50 84 ARG A O 1
ATOM 711 N N . ARG A 1 85 ? 19.345 -16.637 -37.958 1.00 72.06 85 ARG A N 1
ATOM 712 C CA . ARG A 1 85 ? 18.138 -16.576 -38.789 1.00 72.06 85 ARG A CA 1
ATOM 713 C C . ARG A 1 85 ? 18.597 -16.776 -40.227 1.00 72.06 85 ARG A C 1
ATOM 715 O O . ARG A 1 85 ? 19.128 -15.844 -40.820 1.00 72.06 85 ARG A O 1
ATOM 722 N N . ASN A 1 86 ? 18.478 -17.997 -40.739 1.00 66.25 86 ASN A N 1
ATOM 723 C CA . ASN A 1 86 ? 18.739 -18.285 -42.143 1.00 66.25 86 ASN A CA 1
ATOM 724 C C . ASN A 1 86 ? 17.847 -17.358 -42.983 1.00 66.25 86 ASN A C 1
ATOM 726 O O . ASN A 1 86 ? 16.628 -17.515 -43.000 1.00 66.25 86 ASN A O 1
ATOM 730 N N . MET A 1 87 ? 18.461 -16.346 -43.597 1.00 58.44 87 MET A N 1
ATOM 731 C CA . MET A 1 87 ? 17.880 -15.612 -44.713 1.00 58.44 87 MET A CA 1
ATOM 732 C C . MET A 1 87 ? 17.927 -16.560 -45.908 1.00 58.44 87 MET A C 1
ATOM 734 O O . MET A 1 87 ? 18.997 -17.087 -46.220 1.00 58.44 87 MET A O 1
ATOM 738 N N . PHE A 1 88 ? 16.757 -16.822 -46.486 1.00 51.56 88 PHE A N 1
ATOM 739 C CA . PHE A 1 88 ? 16.641 -17.385 -47.828 1.00 51.56 88 PHE A CA 1
ATOM 740 C C . PHE A 1 88 ? 17.362 -16.498 -48.847 1.00 51.56 88 PHE A C 1
ATOM 742 O O . PHE A 1 88 ? 17.369 -15.261 -48.639 1.00 51.56 88 PHE A O 1
#

Organism: Lottia gigantea (NCBI:txid225164)

Secondary structure (DSSP, 8-state):
---------HHHHHH-S-----TTS-S---TTGGGTT--HHHHHHT-SS-GGG-TTTTS-S-TTSS----TTPPP-HHHHHT------

Foldseek 3Di:
DDDPPDPDDPVCVVPVPDPDDDPVDDDDPPPQVVHVPHPVVVVQVPDPARLVRDPCRPPDPDCPPDPPPCVPPDDPCCCVPVDDPDDD

Sequence (88 aa):
RLFQTTRQSIYDRIFDSDKGFNQILHRDDREHAKSLGLNIHQEEKYKIVPSLSSTEYGHRLDPGIEKRDSQHVRVGYVQSEFYRRNMF

pLDDT: mean 73.86, std 11.27, range [34.12, 89.69]